Protein AF-A0A0C6FHY8-F1 (afdb_monomer_lite)

Secondary structure (DSSP, 8-state):
-PPPEEEE-TTS-EEEE-SPP---------------GGGTTTTTHHHHHHHHHHHHHHHHHHHHS----GGGS-HHHHHHHHHTHHHHHHHHHHHHHHTT-SS-TTHHHHHHHHHHHHHHHHHHHTT-HHHHHHHHHHHHHHHHHHHHHHHHHHHH--

Sequence (158 aa):
MTHPWPHHHADGSTHYTHCRPETVEALPAAEPVRPDWRRRGRGALGMLGASGLVAGAIWFAMLCDPTVSRAALPPSADVCTNAGHLARVWFDAETARRARVAEAPHQHAFNSMLLWYRSAEGQCAAGRTQEAVRSFKAIERMIAGFDANREDRDEAEE

pLDDT: mean 72.96, std 17.82, range [37.84, 95.75]

Radius of gyration: 28.76 Å; chains: 1; bounding box: 64×58×67 Å

Foldseek 3Di:
DADWDWDADPVRDIDTHRDDDDDPPPDPPDDDDDDPPVPPPPPPVPVVVVVVVVVVVVVVCCVVPPPDDPVNDDPLLVLLCVLQVVVVVVLVVVVVVVVVDPDDPPPVLNVVLVVLSVVLVVCSVVVVSVVSSVSSVVSVVSVVVVVVVVVVVVVVVD

Organism: NCBI:txid270351

Structure (mmCIF, N/CA/C/O backbone):
data_AF-A0A0C6FHY8-F1
#
_entry.id   AF-A0A0C6FHY8-F1
#
loop_
_atom_site.group_PDB
_atom_site.id
_atom_site.type_symbol
_atom_site.label_atom_id
_atom_site.label_alt_id
_atom_site.label_comp_id
_atom_site.label_asym_id
_atom_site.label_entity_id
_atom_site.label_seq_id
_atom_site.pdbx_PDB_ins_code
_atom_site.Cartn_x
_atom_site.Cartn_y
_atom_site.Cartn_z
_atom_site.occupancy
_atom_site.B_iso_or_equiv
_atom_site.auth_seq_id
_atom_site.auth_comp_id
_atom_site.auth_asym_id
_atom_site.auth_atom_id
_atom_site.pdbx_PDB_model_num
ATOM 1 N N . MET A 1 1 ? 13.342 33.873 -39.878 1.00 46.25 1 MET A N 1
ATOM 2 C CA . MET A 1 1 ? 12.737 34.544 -38.708 1.00 46.25 1 MET A CA 1
ATOM 3 C C . MET A 1 1 ? 11.276 34.796 -39.035 1.00 46.25 1 MET A C 1
ATOM 5 O O . MET A 1 1 ? 11.002 35.523 -39.978 1.00 46.25 1 MET A O 1
ATOM 9 N N . THR A 1 2 ? 10.360 34.104 -38.363 1.00 56.88 2 THR A N 1
ATOM 10 C CA . THR A 1 2 ? 8.921 34.112 -38.676 1.00 56.88 2 THR A CA 1
ATOM 11 C C . THR A 1 2 ? 8.218 35.103 -37.754 1.00 56.88 2 THR A C 1
ATOM 13 O O . THR A 1 2 ? 8.303 34.963 -36.533 1.00 56.88 2 THR A O 1
ATOM 16 N N . HIS A 1 3 ? 7.560 36.117 -38.322 1.00 61.16 3 HIS A N 1
ATOM 17 C CA . HIS A 1 3 ? 6.839 37.118 -37.535 1.00 61.16 3 HIS A CA 1
ATOM 18 C C . HIS A 1 3 ? 5.694 36.463 -36.739 1.00 61.16 3 HIS A C 1
ATOM 20 O O . HIS A 1 3 ? 4.992 35.614 -37.293 1.00 61.16 3 HIS A O 1
ATOM 26 N N . PRO A 1 4 ? 5.523 36.812 -35.452 1.00 71.31 4 PRO A N 1
ATOM 27 C CA . PRO A 1 4 ? 4.445 36.275 -34.634 1.00 71.31 4 PRO A CA 1
ATOM 28 C C . PRO A 1 4 ? 3.075 36.775 -35.103 1.00 71.31 4 PRO A C 1
ATOM 30 O O . PRO A 1 4 ? 2.939 37.913 -35.551 1.00 71.31 4 PRO A O 1
ATOM 33 N N . TRP A 1 5 ? 2.055 35.938 -34.939 1.00 70.31 5 TRP A N 1
ATOM 34 C CA . TRP A 1 5 ? 0.676 36.216 -35.325 1.00 70.31 5 TRP A CA 1
ATOM 35 C C . TRP A 1 5 ? -0.172 36.622 -34.110 1.00 70.31 5 TRP A C 1
ATOM 37 O O . TRP A 1 5 ? -0.167 35.887 -33.118 1.00 70.31 5 TRP A O 1
ATOM 47 N N . PRO A 1 6 ? -0.898 37.756 -34.147 1.00 81.25 6 PRO A N 1
ATOM 48 C CA . PRO A 1 6 ? -1.777 38.164 -33.054 1.00 81.25 6 PRO A CA 1
ATOM 49 C C . PRO A 1 6 ? -3.082 37.358 -33.026 1.00 81.25 6 PRO A C 1
ATOM 51 O O . PRO A 1 6 ? -3.728 37.157 -34.054 1.00 81.25 6 PRO A O 1
ATOM 54 N N . HIS A 1 7 ? -3.501 36.973 -31.822 1.00 72.81 7 HIS A N 1
ATOM 55 C CA . HIS A 1 7 ? -4.814 36.432 -31.495 1.00 72.81 7 HIS A CA 1
ATOM 56 C C . HIS A 1 7 ? -5.508 37.338 -30.486 1.00 72.81 7 HIS A C 1
ATOM 58 O O . HIS A 1 7 ? -5.010 37.548 -29.376 1.00 72.81 7 HIS A O 1
ATOM 64 N N . HIS A 1 8 ? -6.675 37.835 -30.880 1.00 82.44 8 HIS A N 1
ATOM 65 C CA . HIS A 1 8 ? -7.521 38.688 -30.060 1.00 82.44 8 HIS A CA 1
ATOM 66 C C . HIS A 1 8 ? -8.610 37.860 -29.382 1.00 82.44 8 HIS A C 1
ATOM 68 O O . HIS A 1 8 ? -9.263 37.035 -30.024 1.00 82.44 8 HIS A O 1
ATOM 74 N N . HIS A 1 9 ? -8.809 38.105 -28.093 1.00 73.38 9 HIS A N 1
ATOM 75 C CA . HIS A 1 9 ? -9.858 37.490 -27.290 1.00 73.38 9 HIS A CA 1
ATOM 76 C C . HIS A 1 9 ? -11.045 38.441 -27.134 1.00 73.38 9 HIS A C 1
ATOM 78 O O . HIS A 1 9 ? -10.926 39.656 -27.294 1.00 73.38 9 HIS A O 1
ATOM 84 N N . ALA A 1 10 ? -12.210 37.883 -26.810 1.00 69.75 10 ALA A N 1
ATOM 85 C CA . ALA A 1 10 ? -13.448 38.650 -26.656 1.00 69.75 10 ALA A CA 1
ATOM 86 C C . ALA A 1 10 ? -13.412 39.650 -25.481 1.00 69.75 10 ALA A C 1
ATOM 88 O O . ALA A 1 10 ? -14.193 40.596 -25.460 1.00 69.75 10 ALA A O 1
ATOM 89 N N . ASP A 1 11 ? -12.497 39.462 -24.528 1.00 79.31 11 ASP A N 1
ATOM 90 C CA . ASP A 1 11 ? -12.236 40.376 -23.410 1.00 79.31 11 ASP A CA 1
ATOM 91 C C . ASP A 1 11 ? -11.340 41.575 -23.795 1.00 79.31 11 ASP A C 1
ATOM 93 O O . ASP A 1 11 ? -11.026 42.413 -22.951 1.00 79.31 11 ASP A O 1
ATOM 97 N N . GLY A 1 12 ? -10.931 41.668 -25.066 1.00 78.00 12 GLY A N 1
ATOM 98 C CA . GLY A 1 12 ? -10.082 42.734 -25.604 1.00 78.00 12 GLY A CA 1
ATOM 99 C C . GLY A 1 12 ? -8.581 42.490 -25.438 1.00 78.00 12 GLY A C 1
ATOM 100 O O . GLY A 1 12 ? -7.773 43.281 -25.932 1.00 78.00 12 GLY A O 1
ATOM 101 N N . SER A 1 13 ? -8.178 41.398 -24.784 1.00 73.94 13 SER A N 1
ATOM 102 C CA . SER A 1 13 ? -6.768 41.036 -24.660 1.00 73.94 13 SER A CA 1
ATOM 103 C C . SER A 1 13 ? -6.221 40.446 -25.967 1.00 73.94 13 SER A C 1
ATOM 105 O O . SER A 1 13 ? -6.949 39.885 -26.789 1.00 73.94 13 SER A O 1
ATOM 107 N N . THR A 1 14 ? -4.915 40.606 -26.195 1.00 83.88 14 THR A N 1
ATOM 108 C CA . THR A 1 14 ? -4.230 40.093 -27.393 1.00 83.88 14 THR A CA 1
ATOM 109 C C . THR A 1 14 ? -2.981 39.329 -26.986 1.00 83.88 14 THR A C 1
ATOM 111 O O . THR A 1 14 ? -2.185 39.835 -26.198 1.00 83.88 14 THR A O 1
ATOM 114 N N . HIS A 1 15 ? -2.774 38.140 -27.548 1.00 79.94 15 HIS A N 1
ATOM 115 C CA . HIS A 1 15 ? -1.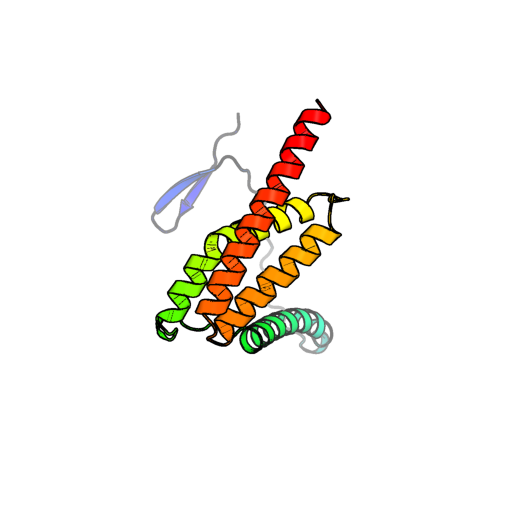524 37.392 -27.397 1.00 79.94 15 HIS A CA 1
ATOM 116 C C . HIS A 1 15 ? -0.966 36.984 -28.761 1.00 79.94 15 HIS A C 1
ATOM 118 O O . HIS A 1 15 ? -1.699 36.911 -29.740 1.00 79.94 15 HIS A O 1
ATOM 124 N N . TYR A 1 16 ? 0.340 36.743 -28.834 1.00 80.69 16 TYR A N 1
ATOM 125 C CA . TYR A 1 16 ? 1.061 36.515 -30.083 1.00 80.69 16 TYR A CA 1
ATOM 126 C C . TYR A 1 16 ? 1.613 35.089 -30.130 1.00 80.69 16 TYR A C 1
ATOM 128 O O . TYR A 1 16 ? 2.266 34.655 -29.182 1.00 80.69 16 TYR A O 1
ATOM 136 N N . THR A 1 17 ? 1.373 34.363 -31.224 1.00 74.12 17 THR A N 1
ATOM 137 C CA . THR A 1 17 ? 1.861 32.988 -31.411 1.00 74.12 17 THR A CA 1
ATOM 138 C C . THR A 1 17 ? 2.769 32.865 -32.627 1.00 74.12 17 THR A C 1
ATOM 140 O O . THR A 1 17 ? 2.582 33.536 -33.638 1.00 74.12 17 THR A O 1
ATOM 143 N N . HIS A 1 18 ? 3.757 31.977 -32.549 1.00 67.38 18 HIS A N 1
ATOM 144 C CA . HIS A 1 18 ? 4.625 31.627 -33.678 1.00 67.38 18 HIS A CA 1
ATOM 145 C C . HIS A 1 18 ? 4.190 30.334 -34.386 1.00 67.38 18 HIS A C 1
ATOM 147 O O . HIS A 1 18 ? 4.819 29.932 -35.366 1.00 67.38 18 HIS A O 1
ATOM 153 N N . CYS A 1 19 ? 3.118 29.689 -33.914 1.00 61.84 19 CYS A N 1
ATOM 154 C CA . CYS A 1 19 ? 2.546 28.516 -34.566 1.00 61.84 19 CYS A CA 1
ATOM 155 C C . CYS A 1 19 ? 1.616 28.968 -35.698 1.00 61.84 19 CYS A C 1
ATOM 157 O O . CYS A 1 19 ? 0.621 29.649 -35.461 1.00 61.84 19 CYS A O 1
ATOM 159 N N . ARG A 1 20 ? 1.956 28.610 -36.938 1.00 53.62 20 ARG A N 1
ATOM 160 C CA . ARG A 1 20 ? 1.156 28.919 -38.129 1.00 53.62 20 ARG A CA 1
ATOM 161 C C . ARG A 1 20 ? -0.106 28.039 -38.116 1.00 53.62 20 ARG A C 1
ATOM 163 O O . ARG A 1 20 ? 0.055 26.824 -38.037 1.00 53.62 20 ARG A O 1
ATOM 170 N N . PRO A 1 21 ? -1.332 28.584 -38.197 1.00 51.91 21 PRO A N 1
ATOM 171 C CA . PRO A 1 21 ? -2.508 27.741 -38.363 1.00 51.91 21 PRO A CA 1
ATOM 172 C C . PRO A 1 21 ? -2.496 27.156 -39.779 1.00 51.91 21 PRO A C 1
ATOM 174 O O . PRO A 1 21 ? -2.387 27.896 -40.760 1.00 51.91 21 PRO A O 1
ATOM 177 N N . GLU A 1 22 ? -2.574 25.831 -39.890 1.00 49.69 22 GLU A N 1
ATOM 178 C CA . GLU A 1 22 ? -2.823 25.175 -41.170 1.00 49.69 22 GLU A CA 1
ATOM 179 C C . GLU A 1 22 ? -4.226 25.584 -41.643 1.00 49.69 22 GLU A C 1
ATOM 181 O O . GLU A 1 22 ? -5.230 25.363 -40.971 1.00 49.69 22 GLU A O 1
ATOM 186 N N . THR A 1 23 ? -4.222 26.320 -42.752 1.00 44.06 23 THR A N 1
ATOM 187 C CA . THR A 1 23 ? -5.328 26.815 -43.581 1.00 44.06 23 THR A CA 1
ATOM 188 C C . THR A 1 23 ? -6.716 26.244 -43.274 1.00 44.06 23 THR A C 1
ATOM 190 O O . THR A 1 23 ? -7.053 25.137 -43.684 1.00 44.06 23 THR A O 1
ATOM 193 N N . VAL A 1 24 ? -7.577 27.073 -42.674 1.00 40.69 24 VAL A N 1
ATOM 194 C CA . VAL A 1 24 ? -9.030 26.962 -42.849 1.00 40.69 24 VAL A CA 1
ATOM 195 C C . VAL A 1 24 ? -9.348 27.554 -44.222 1.00 40.69 24 VAL A C 1
ATOM 197 O O . VAL A 1 24 ? -9.640 28.742 -44.350 1.00 40.69 24 VAL A O 1
ATOM 200 N N . GLU A 1 25 ? -9.218 26.746 -45.275 1.00 41.19 25 GLU A N 1
ATOM 201 C CA . GLU A 1 25 ? -9.907 27.044 -46.529 1.00 41.19 25 GLU A CA 1
ATOM 202 C C . GLU A 1 25 ? -11.407 27.105 -46.231 1.00 41.19 25 GLU A C 1
ATOM 204 O O . GLU A 1 25 ? -11.972 26.225 -45.578 1.00 41.19 25 GLU A O 1
ATOM 209 N N . ALA A 1 26 ? -12.027 28.208 -46.642 1.00 47.56 26 ALA A N 1
ATOM 210 C CA . ALA A 1 26 ? -13.430 28.496 -46.424 1.00 47.56 26 ALA A CA 1
ATOM 211 C C . ALA A 1 26 ? -14.300 27.331 -46.920 1.00 47.56 26 ALA A C 1
ATOM 213 O O . ALA A 1 26 ? -14.445 27.112 -48.122 1.00 47.56 26 ALA A O 1
ATOM 214 N N . LEU A 1 27 ? -14.894 26.588 -45.985 1.00 37.84 27 LEU A N 1
ATOM 215 C CA . LEU A 1 27 ? -15.949 25.634 -46.301 1.00 37.84 27 LEU A CA 1
ATOM 216 C C . LEU A 1 27 ? -17.121 26.415 -46.924 1.00 37.84 27 LEU A C 1
ATOM 218 O O . LEU A 1 27 ? -17.579 27.390 -46.318 1.00 37.84 27 LEU A O 1
ATOM 222 N N . PRO A 1 28 ? -17.612 26.034 -48.119 1.00 41.09 28 PRO A N 1
ATOM 223 C CA . PRO A 1 28 ? -18.766 26.689 -48.717 1.00 41.09 28 PRO A CA 1
ATOM 224 C C . PRO A 1 28 ? -19.983 26.510 -47.806 1.00 41.09 28 PRO A C 1
ATOM 226 O O . PRO A 1 28 ? -20.141 25.470 -47.162 1.00 41.09 28 PRO A O 1
ATOM 229 N N . ALA A 1 29 ? -20.835 27.536 -47.741 1.00 43.00 29 ALA A N 1
ATOM 230 C CA . ALA A 1 29 ? -22.060 27.522 -46.952 1.00 43.00 29 ALA A CA 1
ATOM 231 C C . ALA A 1 29 ? -22.893 26.275 -47.296 1.00 43.00 29 ALA A C 1
ATOM 233 O O . ALA A 1 29 ? -23.405 26.143 -48.407 1.00 43.00 29 ALA A O 1
ATOM 234 N N . ALA A 1 30 ? -22.987 25.344 -46.347 1.00 44.69 30 ALA A N 1
ATOM 235 C CA . ALA A 1 30 ? -23.759 24.126 -46.510 1.00 44.69 30 ALA A CA 1
ATOM 236 C C . ALA A 1 30 ? -25.253 24.473 -46.532 1.00 44.69 30 ALA A C 1
ATOM 238 O O . ALA A 1 30 ? -25.812 24.944 -45.540 1.00 44.69 30 ALA A O 1
ATOM 239 N N . GLU A 1 31 ? -25.899 24.229 -47.669 1.00 47.34 31 GLU A N 1
ATOM 240 C CA . GLU A 1 31 ? -27.355 24.199 -47.771 1.00 47.34 31 GLU A CA 1
ATOM 241 C C . GLU A 1 31 ? -27.938 23.175 -46.775 1.00 47.34 31 GLU A C 1
ATOM 243 O O . GLU A 1 31 ? -27.325 22.129 -46.524 1.00 47.34 31 GLU A O 1
ATOM 248 N N . PRO A 1 32 ? -29.124 23.430 -46.191 1.00 40.25 32 PRO A N 1
ATOM 249 C CA . PRO A 1 32 ? -29.716 22.531 -45.212 1.00 40.25 32 PRO A CA 1
ATOM 250 C C . PRO A 1 32 ? -30.200 21.237 -45.883 1.00 40.25 32 PRO A C 1
ATOM 252 O O . PRO A 1 32 ? -31.337 21.126 -46.345 1.00 40.25 32 PRO A O 1
ATOM 255 N N . VAL A 1 33 ? -29.340 20.217 -45.888 1.00 50.03 33 VAL A N 1
ATOM 256 C CA . VAL A 1 33 ? -29.722 18.839 -46.202 1.00 50.03 33 VAL A CA 1
ATOM 257 C C . VAL A 1 33 ? -30.663 18.349 -45.104 1.00 50.03 33 VAL A C 1
ATOM 259 O O . VAL A 1 33 ? -30.276 18.182 -43.946 1.00 50.03 33 VAL A O 1
ATOM 262 N N . ARG A 1 34 ? -31.928 18.119 -45.467 1.00 51.06 34 ARG A N 1
ATOM 263 C CA . ARG A 1 34 ? -32.90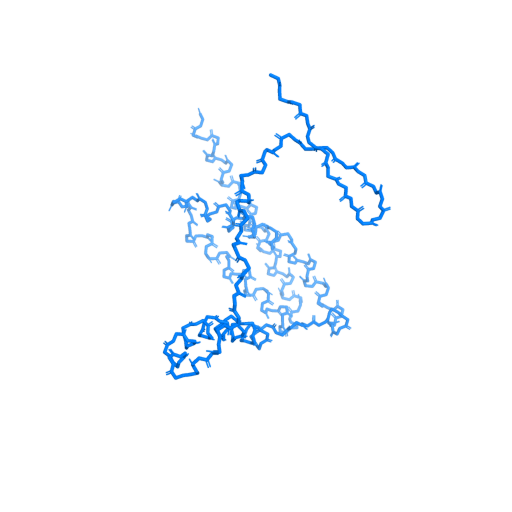4 17.468 -44.590 1.00 51.06 34 ARG A CA 1
ATOM 264 C C . ARG A 1 34 ? -32.374 16.082 -44.188 1.00 51.06 34 ARG A C 1
ATOM 266 O O . ARG A 1 34 ? -32.071 15.284 -45.075 1.00 51.06 34 ARG A O 1
ATOM 273 N N . PRO A 1 35 ? -32.262 15.770 -42.887 1.00 45.62 35 PRO A N 1
ATOM 274 C CA . PRO A 1 35 ? -31.731 14.488 -42.442 1.00 45.62 35 PRO A CA 1
ATOM 275 C C . PRO A 1 35 ? -32.683 13.345 -42.813 1.00 45.62 35 PRO A C 1
ATOM 277 O O . PRO A 1 35 ? -33.813 13.273 -42.331 1.00 45.62 35 PRO A O 1
ATOM 280 N N . ASP A 1 36 ? -32.212 12.431 -43.662 1.00 52.88 36 ASP A N 1
ATOM 281 C CA . ASP A 1 36 ? -32.853 11.136 -43.878 1.00 52.88 36 ASP A CA 1
ATOM 282 C C . ASP A 1 36 ? -32.532 10.216 -42.690 1.00 52.88 36 ASP A C 1
ATOM 284 O O . ASP A 1 36 ? -31.441 9.653 -42.550 1.00 52.88 36 ASP A O 1
ATOM 288 N N . TRP A 1 37 ? -33.501 10.093 -41.786 1.00 51.12 37 TRP A N 1
ATOM 289 C CA . TRP A 1 37 ? -33.390 9.354 -40.528 1.00 51.12 37 TRP A CA 1
ATOM 290 C C . TRP A 1 37 ? -33.230 7.835 -40.707 1.00 51.12 37 TRP A C 1
ATOM 292 O O . TRP A 1 37 ? -32.935 7.131 -39.741 1.00 51.12 37 TRP A O 1
ATOM 302 N N . ARG A 1 38 ? -33.392 7.294 -41.923 1.00 53.16 38 ARG A N 1
ATOM 303 C CA . ARG A 1 38 ? -33.431 5.838 -42.145 1.00 53.16 38 ARG A CA 1
ATOM 304 C C . ARG A 1 38 ? -32.071 5.135 -42.152 1.00 53.16 38 ARG A C 1
ATOM 306 O O . ARG A 1 38 ? -32.041 3.913 -42.024 1.00 53.16 38 ARG A O 1
ATOM 313 N N . ARG A 1 39 ? -30.940 5.848 -42.245 1.00 51.16 39 ARG A N 1
ATOM 314 C CA . ARG A 1 39 ? -29.594 5.225 -42.320 1.00 51.16 39 ARG A CA 1
ATOM 315 C C . ARG A 1 39 ? -28.777 5.215 -41.024 1.00 51.16 39 ARG A C 1
ATOM 317 O O . ARG A 1 39 ? -27.716 4.595 -40.997 1.00 51.16 39 ARG A O 1
ATOM 324 N N . ARG A 1 40 ? -29.249 5.832 -39.933 1.00 48.56 40 ARG A N 1
ATOM 325 C CA . ARG A 1 40 ? -28.456 5.991 -38.691 1.00 48.56 40 ARG A CA 1
ATOM 326 C C . ARG A 1 40 ? -28.623 4.867 -37.655 1.00 48.56 40 ARG A C 1
ATOM 328 O O . ARG A 1 40 ? -28.040 4.936 -36.581 1.00 48.56 40 ARG A O 1
ATOM 335 N N . GLY A 1 41 ? -29.361 3.805 -37.983 1.00 50.66 41 GLY A N 1
ATOM 336 C CA . GLY A 1 41 ? -29.654 2.702 -37.056 1.00 50.66 41 GLY A CA 1
ATOM 337 C C . GLY A 1 41 ? -28.531 1.682 -36.823 1.00 50.66 41 GLY A C 1
ATOM 338 O O . GLY A 1 41 ? -28.669 0.848 -35.938 1.00 50.66 41 GLY A O 1
ATOM 339 N N . ARG A 1 42 ? -27.426 1.704 -37.585 1.00 53.44 42 ARG A N 1
ATOM 340 C CA . ARG A 1 42 ? -26.384 0.652 -37.493 1.00 53.44 42 ARG A CA 1
ATOM 341 C C . ARG A 1 42 ? -25.027 1.092 -36.939 1.00 53.44 42 ARG A C 1
ATOM 343 O O . ARG A 1 42 ? -24.239 0.231 -36.578 1.00 53.44 42 ARG A O 1
ATOM 350 N N . GLY A 1 43 ? -24.760 2.395 -36.818 1.00 46.41 43 GLY A N 1
ATOM 351 C CA . GLY A 1 43 ? -23.471 2.906 -36.319 1.00 46.41 43 GLY A CA 1
ATOM 352 C C . GLY A 1 43 ? -23.453 3.322 -34.842 1.00 46.41 43 GLY A C 1
ATOM 353 O O . GLY A 1 43 ? -22.387 3.402 -34.246 1.00 46.41 43 GLY A O 1
ATOM 354 N N . ALA A 1 44 ? -24.613 3.576 -34.229 1.00 45.62 44 ALA A N 1
ATOM 355 C CA . ALA A 1 44 ? -24.689 4.127 -32.870 1.00 45.62 44 ALA A CA 1
ATOM 356 C C . ALA A 1 44 ? -24.547 3.079 -31.747 1.00 45.62 44 ALA A C 1
ATOM 358 O O . ALA A 1 44 ? -24.285 3.439 -30.603 1.00 45.62 44 ALA A O 1
ATOM 359 N N . LEU A 1 45 ? -24.670 1.784 -32.060 1.00 50.03 45 LEU A N 1
ATOM 360 C CA . LEU A 1 45 ? -24.541 0.714 -31.064 1.00 50.03 45 LEU A CA 1
ATOM 361 C C . LEU A 1 45 ? -23.091 0.458 -30.614 1.00 50.03 45 LEU A C 1
ATOM 363 O O . LEU A 1 45 ? -22.888 -0.069 -29.526 1.00 50.03 45 LEU A O 1
ATOM 367 N N . GLY A 1 46 ? -22.084 0.849 -31.405 1.00 47.81 46 GLY A N 1
ATOM 368 C CA . GLY A 1 46 ? -20.674 0.600 -31.072 1.00 47.81 46 GLY A CA 1
ATOM 369 C C . GLY A 1 46 ? -20.102 1.543 -30.007 1.00 47.81 46 GLY A C 1
ATOM 370 O O . GLY A 1 46 ? -19.342 1.110 -29.147 1.00 47.81 46 GLY A O 1
ATOM 371 N N . MET A 1 47 ? -20.491 2.824 -30.014 1.00 44.12 47 MET A N 1
ATOM 372 C CA . MET A 1 47 ? -19.959 3.818 -29.065 1.00 44.12 47 MET A CA 1
ATOM 373 C C . MET A 1 47 ? -20.672 3.821 -27.706 1.00 44.12 47 MET A C 1
ATOM 375 O O . MET A 1 47 ? -20.041 4.134 -26.702 1.00 44.12 47 MET A O 1
ATOM 379 N N . LEU A 1 48 ? -21.940 3.401 -27.637 1.00 48.06 48 LEU A N 1
ATOM 380 C CA . LEU A 1 48 ? -22.651 3.227 -26.359 1.00 48.06 48 LEU A CA 1
ATOM 381 C C . LEU A 1 48 ? -22.114 2.044 -25.533 1.00 48.06 48 LEU A C 1
ATOM 383 O O . LEU A 1 48 ? -22.226 2.051 -24.308 1.00 48.06 48 LEU A O 1
ATOM 387 N N . GLY A 1 49 ? -21.497 1.049 -26.182 1.00 43.91 49 GLY A N 1
ATOM 388 C CA . GLY A 1 49 ? -20.903 -0.104 -25.499 1.00 43.91 49 GLY A CA 1
ATOM 389 C C . GLY A 1 49 ? -19.677 0.258 -24.655 1.00 43.91 49 GLY A C 1
ATOM 390 O O . GLY A 1 49 ? -19.536 -0.230 -23.537 1.00 43.91 49 GLY A O 1
ATOM 391 N N . ALA A 1 50 ? -18.818 1.160 -25.142 1.00 48.41 50 ALA A N 1
ATOM 392 C CA . ALA A 1 50 ? -17.597 1.548 -24.433 1.00 48.41 50 ALA A CA 1
ATOM 393 C C . ALA A 1 50 ? -17.880 2.422 -23.195 1.00 48.41 50 ALA A C 1
ATOM 395 O O . ALA A 1 50 ? -17.256 2.236 -22.151 1.00 48.41 50 ALA A O 1
ATOM 396 N N . SER A 1 51 ? -18.859 3.333 -23.271 1.00 51.19 51 SER A N 1
ATOM 397 C CA . SER A 1 51 ? -19.250 4.192 -22.140 1.00 51.19 51 SER A CA 1
ATOM 398 C C . SER A 1 51 ? -19.920 3.403 -21.009 1.00 51.19 51 SER A C 1
ATOM 400 O O . SER A 1 51 ? -19.698 3.692 -19.834 1.00 51.19 51 SER A O 1
ATOM 402 N N . GLY A 1 52 ? -20.717 2.386 -21.358 1.00 54.22 52 GLY A N 1
ATOM 403 C CA . GLY A 1 52 ? -21.398 1.526 -20.389 1.00 54.22 52 GLY A CA 1
ATOM 404 C C . GLY A 1 52 ? -20.441 0.656 -19.572 1.00 54.22 52 GLY A C 1
ATOM 405 O O . GLY A 1 52 ? -20.659 0.474 -18.377 1.00 54.22 52 GLY A O 1
ATOM 406 N N . LEU A 1 53 ? -19.351 0.171 -20.179 1.00 58.44 53 LEU A N 1
ATOM 407 C CA . LEU A 1 53 ? -18.351 -0.643 -19.478 1.00 58.44 53 LEU A CA 1
ATOM 408 C C . LEU A 1 53 ? -17.567 0.163 -18.438 1.00 58.44 53 LEU A C 1
ATOM 410 O O . LEU A 1 53 ? -17.345 -0.326 -17.334 1.00 58.44 53 LEU A O 1
ATOM 414 N N . VAL A 1 54 ? -17.196 1.408 -18.752 1.00 59.84 54 VAL A N 1
ATOM 415 C CA . VAL A 1 54 ? -16.494 2.285 -17.799 1.00 59.84 54 VAL A CA 1
ATOM 416 C C . VAL A 1 54 ? -17.413 2.671 -16.642 1.00 59.84 54 VAL A C 1
ATOM 418 O O . VAL A 1 54 ? -17.012 2.572 -15.486 1.00 59.84 54 VAL A O 1
ATOM 421 N N . ALA A 1 55 ? -18.666 3.037 -16.929 1.00 62.75 55 ALA A N 1
ATOM 422 C CA . ALA A 1 55 ? -19.650 3.303 -15.882 1.00 62.75 55 ALA A CA 1
ATOM 423 C C . ALA A 1 55 ? -19.882 2.059 -15.005 1.00 62.75 55 ALA A C 1
ATOM 425 O O . ALA A 1 55 ? -19.885 2.164 -13.781 1.00 62.75 55 ALA A O 1
ATOM 426 N N . GLY A 1 56 ? -20.001 0.877 -15.616 1.00 66.19 56 GLY A N 1
ATOM 427 C CA . GLY A 1 56 ? -20.120 -0.395 -14.904 1.00 66.19 56 GLY A CA 1
ATOM 428 C C . GLY A 1 56 ? -18.917 -0.691 -14.008 1.00 66.19 56 GLY A C 1
ATOM 429 O O . GLY A 1 56 ? -19.106 -1.078 -12.859 1.00 66.19 56 GLY A O 1
ATOM 430 N N . ALA A 1 57 ? -17.694 -0.445 -14.483 1.00 68.00 57 ALA A N 1
ATOM 431 C CA . ALA A 1 57 ? -16.477 -0.617 -13.694 1.00 68.00 57 ALA A CA 1
ATOM 432 C C . ALA A 1 57 ? -16.408 0.357 -12.508 1.00 68.00 57 ALA A C 1
ATOM 434 O O . ALA A 1 57 ? -15.999 -0.046 -11.425 1.00 68.00 57 ALA A O 1
ATOM 435 N N . ILE A 1 58 ? -16.851 1.607 -12.680 1.00 70.19 58 ILE A N 1
ATOM 436 C CA . ILE A 1 58 ? -16.902 2.601 -11.596 1.00 70.19 58 ILE A CA 1
ATOM 437 C C . ILE A 1 58 ? -17.914 2.183 -10.524 1.00 70.19 58 ILE A C 1
ATOM 439 O O . ILE A 1 58 ? -17.598 2.218 -9.338 1.00 70.19 58 ILE A O 1
ATOM 443 N N . TRP A 1 59 ? -19.111 1.746 -10.924 1.00 76.75 59 TRP A N 1
ATOM 444 C CA . TRP A 1 59 ? -20.122 1.262 -9.979 1.00 76.75 59 TRP A CA 1
ATOM 445 C C . TRP A 1 59 ? -19.690 -0.023 -9.277 1.00 76.75 59 TRP A C 1
ATOM 447 O O . TRP A 1 59 ? -19.881 -0.156 -8.071 1.00 76.75 59 TRP A O 1
ATOM 457 N N . PHE A 1 60 ? -19.067 -0.948 -10.006 1.00 73.25 60 PHE A N 1
ATOM 458 C CA . PHE A 1 60 ? -18.508 -2.164 -9.427 1.00 73.25 60 PHE A CA 1
ATOM 459 C C . PHE A 1 60 ? -17.375 -1.842 -8.445 1.00 73.25 60 PHE A C 1
ATOM 461 O O . PHE A 1 60 ? -17.348 -2.389 -7.349 1.00 73.25 60 PHE A O 1
ATOM 468 N N . ALA A 1 61 ? -16.498 -0.894 -8.782 1.00 67.12 61 ALA A N 1
ATOM 469 C CA . ALA A 1 61 ? -15.454 -0.419 -7.883 1.00 67.12 61 ALA A CA 1
ATOM 470 C C . ALA A 1 61 ? -16.038 0.239 -6.625 1.00 67.12 61 ALA A C 1
ATOM 472 O O . ALA A 1 61 ? -15.594 -0.086 -5.535 1.00 67.12 61 ALA A O 1
ATOM 473 N N . MET A 1 62 ? -17.074 1.079 -6.742 1.00 69.88 62 MET A N 1
ATOM 474 C CA . MET A 1 62 ? -17.761 1.666 -5.579 1.00 69.88 62 MET A CA 1
ATOM 475 C C . MET A 1 62 ? -18.475 0.627 -4.702 1.00 69.88 62 MET A C 1
ATOM 477 O O . MET A 1 62 ? -18.602 0.833 -3.498 1.00 69.88 62 MET A O 1
ATOM 481 N N . LEU A 1 63 ? -18.962 -0.474 -5.284 1.00 70.56 63 LEU A N 1
ATOM 482 C CA . LEU A 1 63 ? -19.583 -1.575 -4.539 1.00 70.56 63 LEU A CA 1
ATOM 483 C C . LEU A 1 63 ? -18.545 -2.455 -3.833 1.00 70.56 63 LEU A C 1
ATOM 485 O O . LEU A 1 63 ? -18.797 -2.929 -2.728 1.00 70.56 63 LEU A O 1
ATOM 489 N N . CYS A 1 64 ? -17.397 -2.687 -4.470 1.00 64.50 64 CYS A N 1
ATOM 490 C CA . CYS A 1 64 ? -16.311 -3.480 -3.902 1.00 64.50 64 CYS A CA 1
ATOM 491 C C . CYS A 1 64 ? -15.461 -2.695 -2.896 1.00 64.50 64 CYS A C 1
ATOM 493 O O . CYS A 1 64 ? -14.955 -3.290 -1.949 1.00 64.50 64 CYS A O 1
ATOM 495 N N . ASP A 1 65 ? -15.319 -1.387 -3.093 1.00 54.22 65 ASP A N 1
ATOM 496 C CA . ASP A 1 65 ? -14.529 -0.490 -2.258 1.00 54.22 65 ASP A CA 1
ATOM 497 C C . ASP A 1 65 ? -15.371 0.756 -1.933 1.00 54.22 65 ASP A C 1
ATOM 499 O O . ASP A 1 65 ? -15.250 1.803 -2.584 1.00 54.22 65 ASP A O 1
ATOM 503 N N . PRO A 1 66 ? -16.325 0.639 -0.986 1.00 57.72 66 PRO A N 1
ATOM 504 C CA . PRO A 1 66 ? -17.141 1.773 -0.598 1.00 57.72 66 PRO A CA 1
ATOM 505 C C . PRO A 1 66 ? -16.218 2.873 -0.085 1.00 57.72 66 PRO A C 1
ATOM 507 O O . PRO A 1 66 ? -15.427 2.654 0.830 1.00 57.72 66 PRO A O 1
ATOM 510 N N . THR A 1 67 ? -16.332 4.075 -0.652 1.00 56.16 67 THR A N 1
ATOM 511 C CA . THR A 1 67 ? -15.584 5.242 -0.179 1.00 56.16 67 THR A CA 1
ATOM 512 C C . THR A 1 67 ? -16.018 5.556 1.252 1.00 56.16 67 THR A C 1
ATOM 514 O O . THR A 1 67 ? -17.000 6.271 1.474 1.00 56.16 67 THR A O 1
ATOM 517 N N . VAL A 1 68 ? -15.326 4.986 2.239 1.00 58.53 68 VAL A N 1
ATOM 518 C CA . VAL A 1 68 ? -15.611 5.240 3.648 1.00 58.53 68 VAL A CA 1
ATOM 519 C C . VAL A 1 68 ? -15.162 6.662 3.933 1.00 58.53 68 VAL A C 1
ATOM 521 O O . VAL A 1 68 ? -13.977 6.994 3.875 1.00 58.53 68 VAL A O 1
ATOM 524 N N . SER A 1 69 ? -16.132 7.533 4.195 1.00 55.38 69 SER A N 1
ATOM 525 C CA . SER A 1 69 ? -15.849 8.910 4.575 1.00 55.38 69 SER A CA 1
ATOM 526 C C . SER A 1 69 ? -14.956 8.896 5.817 1.00 55.38 69 SER A C 1
ATOM 528 O O . SER A 1 69 ? -15.319 8.274 6.815 1.00 55.38 69 SER A O 1
ATOM 530 N N . ARG A 1 70 ? -13.792 9.567 5.784 1.00 53.66 70 ARG A N 1
ATOM 531 C CA . ARG A 1 70 ? -12.843 9.555 6.919 1.00 53.66 70 ARG A CA 1
ATOM 532 C C . ARG A 1 70 ? -13.465 10.039 8.232 1.00 53.66 70 ARG A C 1
ATOM 534 O O . ARG A 1 70 ? -13.024 9.628 9.293 1.00 53.66 70 ARG A O 1
ATOM 541 N N . ALA A 1 71 ? -14.520 10.850 8.160 1.00 54.78 71 ALA A N 1
ATOM 542 C CA . ALA A 1 71 ? -15.280 11.309 9.322 1.00 54.78 71 ALA A CA 1
ATOM 543 C C . ALA A 1 71 ? -16.134 10.214 9.997 1.00 54.78 71 ALA A C 1
ATOM 545 O O . ALA A 1 71 ? -16.560 10.393 11.133 1.00 54.78 71 ALA A O 1
ATOM 546 N N . ALA A 1 72 ? -16.404 9.102 9.308 1.00 57.41 72 ALA A N 1
ATOM 547 C CA . ALA A 1 72 ? -17.146 7.955 9.834 1.00 57.41 72 ALA A CA 1
ATOM 548 C C . ALA A 1 72 ? -16.222 6.833 10.329 1.00 57.41 72 ALA A C 1
ATOM 550 O O . ALA A 1 72 ? -16.698 5.818 10.842 1.00 57.41 72 ALA A O 1
ATOM 551 N N . LEU A 1 73 ? -14.908 6.989 10.157 1.00 57.47 73 LEU A N 1
ATOM 552 C CA . LEU A 1 73 ? -13.955 6.010 10.636 1.00 57.47 73 LEU A CA 1
ATOM 553 C C . LEU A 1 73 ? -13.807 6.141 12.158 1.00 57.47 7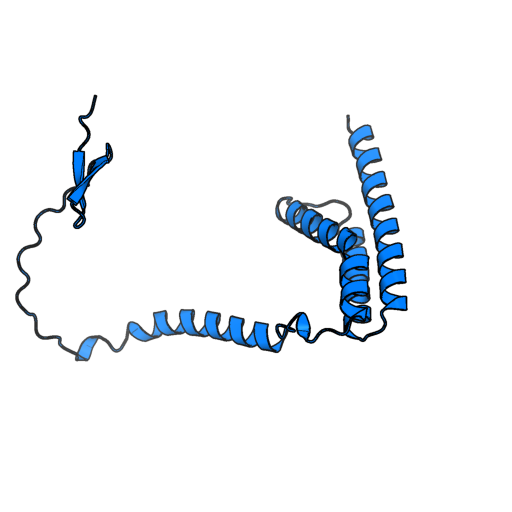3 LEU A C 1
ATOM 555 O O . LEU A 1 73 ? -13.697 7.255 12.676 1.00 57.47 73 LEU A O 1
ATOM 559 N N . PRO A 1 74 ? -13.791 5.022 12.901 1.00 62.00 74 PRO A N 1
ATOM 560 C CA . PRO A 1 74 ? -13.465 5.070 14.316 1.00 62.00 74 PRO A CA 1
ATOM 561 C C . PRO A 1 74 ? -12.042 5.632 14.489 1.00 62.00 74 PRO A C 1
ATOM 563 O O . PRO A 1 74 ? -11.194 5.391 13.632 1.00 62.00 74 PRO A O 1
ATOM 566 N N . PRO A 1 75 ? -11.718 6.305 15.608 1.00 61.41 75 PRO A N 1
ATOM 567 C CA . PRO A 1 75 ? -10.370 6.837 15.864 1.00 61.41 75 PRO A CA 1
ATOM 568 C C . PRO A 1 75 ? -9.266 5.762 15.819 1.00 61.41 75 PRO A C 1
ATOM 570 O O . PRO A 1 75 ? -8.089 6.056 15.638 1.00 61.41 75 PRO A O 1
ATOM 573 N N . SER A 1 76 ? -9.636 4.485 15.936 1.00 61.78 76 SER A N 1
ATOM 574 C CA . SER A 1 76 ? -8.742 3.343 15.743 1.00 61.78 76 SER A CA 1
ATOM 575 C C . SER A 1 76 ? -8.291 3.143 14.283 1.00 61.78 76 SER A C 1
ATOM 577 O O . SER A 1 76 ? -7.240 2.546 14.046 1.00 61.78 76 SER A O 1
ATOM 579 N N . ALA A 1 77 ? -9.027 3.667 13.302 1.00 62.09 77 ALA A N 1
ATOM 580 C CA . ALA A 1 77 ? -8.651 3.642 11.891 1.00 62.09 77 ALA A CA 1
ATOM 581 C C . ALA A 1 77 ? -7.458 4.561 11.590 1.00 62.09 77 ALA A C 1
ATOM 583 O O . ALA A 1 77 ? -6.614 4.207 10.765 1.00 62.09 77 ALA A O 1
ATOM 584 N N . ASP A 1 78 ? -7.333 5.688 12.297 1.00 73.06 78 ASP A N 1
ATOM 585 C CA . ASP A 1 78 ? -6.166 6.571 12.181 1.00 73.06 78 ASP A CA 1
ATOM 586 C C . ASP A 1 78 ? -4.900 5.875 12.697 1.00 73.06 78 ASP A C 1
ATOM 588 O O . ASP A 1 78 ? -3.839 5.975 12.082 1.00 73.06 78 ASP A O 1
ATOM 592 N N . VAL A 1 79 ? -5.019 5.078 13.768 1.00 79.50 79 VAL A N 1
ATOM 593 C CA . VAL A 1 79 ? -3.909 4.265 14.302 1.00 79.50 79 VAL A CA 1
ATOM 594 C C . VAL A 1 79 ? -3.422 3.261 13.260 1.00 79.50 79 VAL A C 1
ATOM 596 O O . VAL A 1 79 ? -2.223 3.124 13.032 1.00 79.50 79 VAL A O 1
ATOM 599 N N . CYS A 1 80 ? -4.360 2.579 12.611 1.00 82.88 80 CYS A N 1
ATOM 600 C CA . CYS A 1 80 ? -4.080 1.608 11.562 1.00 82.88 80 CYS A CA 1
ATOM 601 C C . CYS A 1 80 ? -3.442 2.243 10.322 1.00 82.88 80 CYS A C 1
ATOM 603 O O . CYS A 1 80 ? -2.444 1.739 9.810 1.00 82.88 80 CYS A O 1
ATOM 605 N N . THR A 1 81 ? -3.986 3.376 9.877 1.00 80.81 81 THR A N 1
ATOM 606 C CA . THR A 1 81 ? -3.481 4.107 8.708 1.00 80.81 81 THR A CA 1
ATOM 607 C C . THR A 1 81 ? -2.063 4.616 8.950 1.00 80.81 81 THR A C 1
ATOM 609 O O . THR A 1 81 ? -1.211 4.503 8.073 1.00 80.81 81 THR A O 1
ATOM 612 N N . ASN A 1 82 ? -1.788 5.135 10.150 1.00 87.62 82 ASN A N 1
ATOM 613 C CA . ASN A 1 82 ? -0.464 5.635 10.504 1.00 87.62 82 ASN A CA 1
ATOM 614 C C . ASN A 1 82 ? 0.549 4.490 10.675 1.00 87.62 82 ASN A C 1
ATOM 616 O O . ASN A 1 82 ? 1.653 4.553 10.144 1.00 87.62 82 ASN A O 1
ATOM 620 N N . ALA A 1 83 ? 0.158 3.400 11.344 1.00 86.56 83 ALA A N 1
ATOM 621 C CA . ALA A 1 83 ? 1.032 2.244 11.547 1.00 86.56 83 ALA A CA 1
ATOM 622 C C . ALA A 1 83 ? 1.398 1.516 10.244 1.00 86.56 83 ALA A C 1
ATOM 624 O O . ALA A 1 83 ? 2.475 0.941 10.158 1.00 86.56 83 ALA A O 1
ATOM 625 N N . GLY A 1 84 ? 0.517 1.526 9.241 1.00 88.94 84 GLY A N 1
ATOM 626 C CA . GLY A 1 84 ? 0.781 0.929 7.931 1.00 88.94 84 GLY A CA 1
ATOM 627 C C . GLY A 1 84 ? 1.439 1.872 6.921 1.00 88.94 84 GLY A C 1
ATOM 628 O O . GLY A 1 84 ? 1.723 1.442 5.805 1.00 88.94 84 GLY A O 1
ATOM 629 N N . HIS A 1 85 ? 1.669 3.147 7.263 1.00 91.88 85 HIS A N 1
ATOM 630 C CA . HIS A 1 85 ? 2.044 4.167 6.281 1.00 91.88 85 HIS A CA 1
ATOM 631 C C . HIS A 1 85 ? 3.377 3.867 5.584 1.00 91.88 85 HIS A C 1
ATOM 633 O O . HIS A 1 85 ? 3.442 3.907 4.356 1.00 91.88 85 HIS A O 1
ATOM 639 N N . LEU A 1 86 ? 4.416 3.522 6.350 1.00 91.50 86 LEU A N 1
ATOM 640 C CA . LEU A 1 86 ? 5.739 3.217 5.799 1.00 91.50 86 LEU A CA 1
ATOM 641 C C . LEU A 1 86 ? 5.697 1.990 4.886 1.00 91.50 86 LEU A C 1
ATOM 643 O O . LEU A 1 86 ? 6.206 2.036 3.767 1.00 91.50 86 LEU A O 1
ATOM 647 N N . ALA A 1 87 ? 5.027 0.924 5.333 1.00 91.88 87 ALA A N 1
ATOM 648 C CA . ALA A 1 87 ? 4.850 -0.283 4.534 1.00 91.88 87 ALA A CA 1
ATOM 649 C C . ALA A 1 87 ? 4.123 0.025 3.217 1.00 91.88 87 ALA A C 1
ATOM 651 O O . ALA A 1 87 ? 4.588 -0.377 2.153 1.00 91.88 87 ALA A O 1
ATOM 652 N N . ARG A 1 88 ? 3.029 0.794 3.269 1.00 93.12 88 ARG A N 1
ATOM 653 C CA . ARG A 1 88 ? 2.269 1.196 2.081 1.00 93.12 88 ARG A CA 1
ATOM 654 C C . ARG A 1 88 ? 3.131 1.946 1.069 1.00 93.12 88 ARG A C 1
ATOM 656 O O . ARG A 1 88 ? 3.166 1.568 -0.097 1.00 93.12 88 ARG A O 1
ATOM 663 N N . VAL A 1 89 ? 3.840 2.983 1.519 1.00 94.56 89 VAL A N 1
ATOM 664 C CA . VAL A 1 89 ? 4.710 3.794 0.651 1.00 94.56 89 VAL A CA 1
ATOM 665 C C . VAL A 1 89 ? 5.774 2.922 -0.015 1.00 94.56 89 VAL A C 1
ATOM 667 O O . VAL A 1 89 ? 6.025 3.066 -1.212 1.00 94.56 89 VAL A O 1
ATOM 670 N N . TRP A 1 90 ? 6.360 1.987 0.733 1.00 94.75 90 TRP A N 1
ATOM 671 C CA . TRP A 1 90 ? 7.353 1.062 0.199 1.00 94.75 90 TRP A CA 1
ATOM 672 C C . TRP A 1 90 ? 6.762 0.109 -0.852 1.00 94.75 90 TRP A C 1
ATOM 674 O O . TRP A 1 90 ? 7.317 -0.005 -1.945 1.00 94.75 90 TRP A O 1
ATOM 684 N N . PHE A 1 91 ? 5.619 -0.533 -0.574 1.00 94.94 91 PHE A N 1
ATOM 685 C CA . PHE A 1 91 ? 4.976 -1.444 -1.532 1.00 94.94 91 PHE A CA 1
ATOM 686 C C . PHE A 1 91 ? 4.514 -0.726 -2.801 1.00 94.94 91 PHE A C 1
ATOM 688 O O . PHE A 1 91 ? 4.659 -1.289 -3.889 1.00 94.94 91 PHE A O 1
ATOM 695 N N . ASP A 1 92 ? 4.001 0.501 -2.692 1.00 93.88 92 ASP A N 1
ATOM 696 C CA . ASP A 1 92 ? 3.606 1.314 -3.847 1.00 93.88 92 ASP A CA 1
ATOM 697 C C . ASP A 1 92 ? 4.825 1.619 -4.736 1.00 93.88 92 ASP A C 1
ATOM 699 O O . ASP A 1 92 ? 4.790 1.408 -5.954 1.00 93.88 92 ASP A O 1
ATOM 703 N N . ALA A 1 93 ? 5.939 2.042 -4.127 1.00 92.50 93 ALA A N 1
ATOM 704 C CA . ALA A 1 93 ? 7.184 2.321 -4.838 1.00 92.50 93 ALA A CA 1
ATOM 705 C C . ALA A 1 93 ? 7.789 1.059 -5.482 1.00 92.50 93 ALA A C 1
ATOM 707 O O . ALA A 1 93 ? 8.177 1.085 -6.652 1.00 92.50 93 ALA A O 1
ATOM 708 N N . GLU A 1 94 ? 7.834 -0.060 -4.754 1.00 91.88 94 GLU A N 1
ATOM 709 C CA . GLU A 1 94 ? 8.365 -1.335 -5.246 1.00 91.88 94 GLU A CA 1
ATOM 710 C C . GLU A 1 94 ? 7.503 -1.900 -6.381 1.00 91.88 94 GLU A C 1
ATOM 712 O O . GLU A 1 94 ? 8.032 -2.337 -7.402 1.00 91.88 94 GLU A O 1
ATOM 717 N N . THR A 1 95 ? 6.176 -1.829 -6.262 1.00 92.06 95 THR A N 1
ATOM 718 C CA . THR A 1 95 ? 5.260 -2.267 -7.326 1.00 92.06 95 THR A CA 1
ATOM 719 C C . THR A 1 95 ? 5.467 -1.438 -8.594 1.00 92.06 95 THR A C 1
ATOM 721 O O . THR A 1 95 ? 5.570 -1.995 -9.689 1.00 92.06 95 THR A O 1
ATOM 724 N N . ALA A 1 96 ? 5.597 -0.114 -8.459 1.00 90.81 96 ALA A N 1
ATOM 725 C CA . ALA A 1 96 ? 5.855 0.779 -9.586 1.00 90.81 96 ALA A CA 1
ATOM 726 C C . ALA A 1 96 ? 7.231 0.540 -10.231 1.00 90.81 96 ALA A C 1
ATOM 728 O O . ALA A 1 96 ? 7.346 0.585 -11.458 1.00 90.81 96 ALA A O 1
ATOM 729 N N . ARG A 1 97 ? 8.268 0.265 -9.427 1.00 87.69 97 ARG A N 1
ATOM 730 C CA . ARG A 1 97 ? 9.601 -0.133 -9.906 1.00 87.69 97 ARG A CA 1
ATOM 731 C C . ARG A 1 97 ? 9.516 -1.426 -10.713 1.00 87.69 97 ARG A C 1
ATOM 733 O O . ARG A 1 97 ? 9.979 -1.462 -11.850 1.00 87.69 97 ARG A O 1
ATOM 740 N N . ARG A 1 98 ? 8.883 -2.462 -10.160 1.00 89.12 98 ARG A N 1
ATOM 741 C CA . ARG A 1 98 ? 8.772 -3.786 -10.793 1.00 89.12 98 ARG A CA 1
ATOM 742 C C . ARG A 1 98 ? 7.963 -3.766 -12.079 1.00 89.12 98 ARG A C 1
ATOM 744 O O . ARG A 1 98 ? 8.323 -4.466 -13.012 1.00 89.12 98 ARG A O 1
ATOM 751 N N . ALA A 1 99 ? 6.941 -2.917 -12.180 1.00 88.25 99 ALA A N 1
ATOM 752 C CA . ALA A 1 99 ? 6.178 -2.751 -13.417 1.00 88.25 99 ALA A CA 1
ATOM 753 C C . ALA A 1 99 ? 7.031 -2.278 -14.613 1.00 88.25 99 ALA A C 1
ATOM 755 O O . ALA A 1 99 ? 6.612 -2.425 -15.759 1.00 88.25 99 ALA A O 1
ATOM 756 N N . ARG A 1 100 ? 8.214 -1.698 -14.363 1.00 86.94 100 ARG A N 1
ATOM 757 C CA . ARG A 1 100 ? 9.133 -1.196 -15.397 1.00 86.94 100 ARG A CA 1
ATOM 758 C C . ARG A 1 100 ? 10.249 -2.181 -15.753 1.00 86.94 100 ARG A C 1
ATOM 760 O O . ARG A 1 100 ? 10.977 -1.922 -16.706 1.00 86.94 100 ARG A O 1
ATOM 767 N N . VAL A 1 101 ? 10.408 -3.272 -15.003 1.00 82.31 101 VAL A N 1
ATOM 768 C CA . VAL A 1 101 ? 11.510 -4.231 -15.167 1.00 82.31 101 VAL A CA 1
ATOM 769 C C . VAL A 1 101 ? 10.947 -5.561 -15.665 1.00 82.31 101 VAL A C 1
ATOM 771 O O . VAL A 1 101 ? 10.002 -6.088 -15.089 1.00 82.31 101 VAL A O 1
ATOM 774 N N . ALA A 1 102 ? 11.523 -6.105 -16.743 1.00 71.25 102 ALA A N 1
ATOM 775 C CA . ALA A 1 102 ? 11.032 -7.332 -17.379 1.00 71.25 102 ALA A CA 1
ATOM 776 C C . ALA A 1 102 ? 11.169 -8.574 -16.480 1.00 71.25 102 ALA A C 1
ATOM 778 O O . ALA A 1 102 ? 10.305 -9.447 -16.501 1.00 71.25 102 ALA A O 1
ATOM 779 N N . GLU A 1 103 ? 12.222 -8.633 -15.663 1.00 76.62 103 GLU A N 1
ATOM 780 C CA . GLU A 1 103 ? 12.451 -9.708 -14.704 1.00 76.62 103 GLU A CA 1
ATOM 781 C C . GLU A 1 103 ? 12.926 -9.112 -13.379 1.00 76.62 103 GLU A C 1
ATOM 783 O O . GLU A 1 103 ? 14.016 -8.553 -13.275 1.00 76.62 103 GLU A O 1
ATOM 788 N N . ALA A 1 104 ? 12.058 -9.162 -12.369 1.00 78.12 104 ALA A N 1
ATOM 789 C CA . ALA A 1 104 ? 12.341 -8.575 -11.072 1.00 78.12 104 ALA A CA 1
ATOM 790 C C . ALA A 1 104 ? 12.877 -9.647 -10.106 1.00 78.12 104 ALA A C 1
ATOM 792 O O . ALA A 1 104 ? 12.159 -10.612 -9.804 1.00 78.12 104 ALA A O 1
ATOM 793 N N . PRO A 1 105 ? 14.093 -9.485 -9.555 1.00 80.69 105 PRO A N 1
ATOM 794 C CA . PRO A 1 105 ? 14.646 -10.449 -8.616 1.00 80.69 105 PRO A CA 1
ATOM 795 C C . PRO A 1 105 ? 13.755 -10.587 -7.372 1.00 80.69 105 PRO A C 1
ATOM 797 O O . PRO A 1 105 ? 13.044 -9.660 -6.955 1.00 80.69 105 PRO A O 1
ATOM 800 N N . HIS A 1 106 ? 13.775 -11.786 -6.786 1.00 83.69 106 HIS A N 1
ATOM 801 C CA . HIS A 1 106 ? 13.025 -12.150 -5.578 1.00 83.69 106 HIS A CA 1
ATOM 802 C C . HIS A 1 106 ? 11.503 -11.937 -5.663 1.00 83.69 106 HIS A C 1
ATOM 804 O O . HIS A 1 106 ? 10.858 -11.665 -4.649 1.00 83.69 106 HIS A O 1
ATOM 810 N N . GLN A 1 107 ? 10.900 -12.109 -6.846 1.00 87.00 107 GLN A N 1
ATOM 811 C CA . GLN A 1 107 ? 9.453 -11.951 -7.038 1.00 87.00 107 GLN A CA 1
ATOM 812 C C . GLN A 1 107 ? 8.617 -12.780 -6.048 1.00 87.00 107 GLN A C 1
ATOM 814 O O . GLN A 1 107 ? 7.611 -12.296 -5.535 1.00 87.00 107 GLN A O 1
ATOM 819 N N . HIS A 1 108 ? 9.047 -14.004 -5.725 1.00 88.62 108 HIS A N 1
ATOM 820 C CA . HIS A 1 108 ? 8.366 -14.844 -4.735 1.00 88.62 108 HIS A CA 1
ATOM 821 C C . HIS A 1 108 ? 8.391 -14.230 -3.325 1.00 88.62 108 HIS A C 1
ATOM 823 O O . HIS A 1 108 ? 7.373 -14.226 -2.631 1.00 88.62 108 HIS A O 1
ATOM 829 N N . ALA A 1 109 ? 9.538 -13.689 -2.900 1.00 89.00 109 ALA A N 1
ATOM 830 C CA . ALA A 1 109 ? 9.669 -13.043 -1.596 1.00 89.00 109 ALA A CA 1
ATOM 831 C C . ALA A 1 109 ? 8.820 -11.766 -1.534 1.00 89.00 109 ALA A C 1
ATOM 833 O O . ALA A 1 109 ? 8.052 -11.593 -0.590 1.00 89.00 109 ALA A O 1
ATOM 834 N N . PHE A 1 110 ? 8.866 -10.939 -2.584 1.00 91.56 110 PHE A N 1
ATOM 835 C CA . PHE A 1 110 ? 8.007 -9.762 -2.711 1.00 91.56 110 PHE A CA 1
ATOM 836 C C . PHE A 1 110 ? 6.516 -10.125 -2.639 1.00 91.56 110 PHE A C 1
ATOM 838 O O . PHE A 1 110 ? 5.790 -9.569 -1.817 1.00 91.56 110 PHE A O 1
ATOM 845 N N . ASN A 1 111 ? 6.064 -11.105 -3.431 1.00 92.00 111 ASN A N 1
ATOM 846 C CA . ASN A 1 111 ? 4.671 -11.560 -3.424 1.00 92.00 111 ASN A CA 1
ATOM 847 C C . ASN A 1 111 ? 4.249 -12.068 -2.036 1.00 92.00 111 ASN A C 1
ATOM 849 O O . ASN A 1 111 ? 3.143 -11.782 -1.584 1.00 92.00 111 ASN A O 1
ATOM 853 N N . SER A 1 112 ? 5.137 -12.786 -1.343 1.00 93.12 112 SER A N 1
ATOM 854 C CA . SER A 1 112 ? 4.883 -13.270 0.017 1.00 93.12 112 SER A CA 1
ATOM 855 C C . SER A 1 112 ? 4.700 -12.106 0.992 1.00 93.12 112 SER A C 1
ATOM 857 O O . SER A 1 112 ? 3.715 -12.069 1.726 1.00 93.12 112 SER A O 1
ATOM 859 N N . MET A 1 113 ? 5.600 -11.117 0.971 1.00 94.31 113 MET A N 1
ATOM 860 C CA . MET A 1 113 ? 5.486 -9.920 1.813 1.00 94.31 113 MET A CA 1
ATOM 861 C C . MET A 1 113 ? 4.220 -9.110 1.500 1.00 94.31 113 MET A C 1
ATOM 863 O O . MET A 1 113 ? 3.552 -8.641 2.421 1.00 94.31 113 MET A O 1
ATOM 867 N N . LEU A 1 114 ? 3.840 -8.999 0.223 1.00 94.31 114 LEU A N 1
ATOM 868 C CA . LEU A 1 114 ? 2.619 -8.309 -0.196 1.00 94.31 114 LEU A CA 1
ATOM 869 C C . LEU A 1 114 ? 1.354 -8.986 0.356 1.00 94.31 114 LEU A C 1
ATOM 871 O O . LEU A 1 114 ? 0.407 -8.303 0.751 1.00 94.31 114 LEU A O 1
ATOM 875 N N . LEU A 1 115 ? 1.331 -10.321 0.427 1.00 95.25 115 LEU A N 1
ATOM 876 C CA . LEU A 1 115 ? 0.230 -11.057 1.058 1.00 95.25 115 LEU A CA 1
ATOM 877 C C . LEU A 1 115 ? 0.138 -10.764 2.562 1.00 95.25 115 LEU A C 1
ATOM 879 O O . LEU A 1 115 ? -0.962 -10.544 3.072 1.00 95.25 115 LEU A O 1
ATOM 883 N N . TRP A 1 116 ? 1.274 -10.698 3.264 1.00 93.94 116 TRP A N 1
ATOM 884 C CA . TRP A 1 116 ? 1.308 -10.306 4.679 1.00 93.94 116 TRP A CA 1
ATOM 885 C C . TRP A 1 116 ? 0.805 -8.879 4.897 1.00 93.94 116 TRP A C 1
ATOM 887 O O . TRP A 1 116 ? 0.029 -8.640 5.822 1.00 93.94 116 TRP A O 1
ATOM 897 N N . TYR A 1 117 ? 1.186 -7.951 4.021 1.00 95.56 117 TYR A N 1
ATOM 898 C CA . TYR A 1 117 ? 0.710 -6.571 4.054 1.00 95.56 117 TYR A CA 1
ATOM 899 C C . TYR A 1 117 ? -0.810 -6.468 3.896 1.00 95.56 117 TYR A C 1
ATOM 901 O O . TYR A 1 117 ? -1.475 -5.891 4.755 1.00 95.56 117 TYR A O 1
ATOM 909 N N . ARG A 1 118 ? -1.383 -7.128 2.885 1.00 94.31 118 ARG A N 1
ATOM 910 C CA . ARG A 1 118 ? -2.844 -7.158 2.681 1.00 94.31 118 ARG A CA 1
ATOM 911 C C . ARG A 1 118 ? -3.588 -7.824 3.838 1.00 94.31 118 ARG A C 1
ATOM 913 O O . ARG A 1 118 ? -4.689 -7.411 4.193 1.00 94.31 118 ARG A O 1
ATOM 920 N N . SER A 1 119 ? -2.989 -8.842 4.455 1.00 94.94 119 SER A N 1
ATOM 921 C CA . SER A 1 119 ? -3.536 -9.466 5.665 1.00 94.94 119 SER A CA 1
ATOM 922 C C . SER A 1 119 ? -3.600 -8.475 6.838 1.00 94.94 119 SER A C 1
ATOM 924 O O . SER A 1 119 ? -4.620 -8.400 7.526 1.00 94.94 119 SER A O 1
ATOM 926 N N . ALA A 1 120 ? -2.557 -7.659 7.032 1.00 93.44 120 ALA A N 1
ATOM 927 C CA . ALA A 1 120 ? -2.531 -6.613 8.057 1.00 93.44 120 ALA A CA 1
ATOM 928 C C . ALA A 1 120 ? -3.572 -5.508 7.791 1.00 93.44 120 ALA A C 1
ATOM 930 O O . ALA A 1 120 ? -4.275 -5.089 8.714 1.00 93.44 120 ALA A O 1
ATOM 931 N N . GLU A 1 121 ? -3.756 -5.095 6.534 1.00 91.62 121 GLU A N 1
ATOM 932 C CA . GLU A 1 121 ? -4.853 -4.195 6.145 1.00 91.62 121 GLU A CA 1
ATOM 933 C C . GLU A 1 121 ? -6.228 -4.813 6.451 1.00 91.62 121 GLU A C 1
ATOM 935 O O . GLU A 1 121 ? -7.103 -4.150 7.011 1.00 91.62 121 GLU A O 1
ATOM 940 N N . GLY A 1 122 ? -6.402 -6.111 6.181 1.00 90.12 122 GLY A N 1
ATOM 941 C CA . GLY A 1 122 ? -7.613 -6.853 6.535 1.00 90.12 122 GLY A CA 1
ATOM 942 C C . GLY A 1 122 ? -7.870 -6.914 8.047 1.00 90.12 122 GLY A C 1
ATOM 943 O O . GLY A 1 122 ? -9.016 -6.808 8.486 1.00 90.12 122 GLY A O 1
ATOM 944 N N . GLN A 1 123 ? -6.821 -7.026 8.871 1.00 90.75 123 GLN A N 1
ATOM 945 C CA . GLN A 1 123 ? -6.938 -6.931 10.333 1.00 90.75 123 GLN A CA 1
ATOM 946 C C . GLN A 1 123 ? -7.428 -5.540 10.765 1.00 90.75 123 GLN A C 1
ATOM 948 O O . GLN A 1 123 ? -8.290 -5.450 11.641 1.00 90.75 123 GLN A O 1
ATOM 953 N N . CYS A 1 124 ? -6.943 -4.471 10.126 1.00 88.44 124 CYS A N 1
ATOM 954 C CA . CYS A 1 124 ? -7.433 -3.111 10.358 1.00 88.44 124 CYS A CA 1
ATOM 955 C C . CYS A 1 124 ? -8.900 -2.939 9.964 1.00 88.44 124 CYS A C 1
ATOM 957 O O . CYS A 1 124 ? -9.684 -2.431 10.766 1.00 88.44 124 CYS A O 1
ATOM 959 N N . ALA A 1 125 ? -9.288 -3.413 8.778 1.00 84.88 125 ALA A N 1
ATOM 960 C CA . ALA A 1 125 ? -10.672 -3.364 8.308 1.00 84.88 125 ALA A CA 1
ATOM 961 C C . ALA A 1 125 ? -11.627 -4.153 9.224 1.00 84.88 125 ALA A C 1
ATOM 963 O O . ALA A 1 125 ? -12.769 -3.752 9.429 1.00 84.88 125 ALA A O 1
ATOM 964 N N . ALA A 1 126 ? -11.144 -5.236 9.839 1.00 86.25 126 ALA A N 1
ATOM 965 C CA . ALA A 1 126 ? -11.890 -6.034 10.809 1.00 86.25 126 ALA A CA 1
ATOM 966 C C . ALA A 1 126 ? -11.897 -5.454 12.242 1.00 86.25 126 ALA A C 1
ATOM 968 O O . ALA A 1 126 ? -12.384 -6.110 13.162 1.00 86.25 126 ALA A O 1
ATOM 969 N N . GLY A 1 127 ? -11.313 -4.271 12.471 1.00 84.62 127 GLY A N 1
ATOM 970 C CA . GLY A 1 127 ? -11.228 -3.640 13.793 1.00 84.62 127 GLY A CA 1
ATOM 971 C C . GLY A 1 127 ? -10.195 -4.264 14.743 1.00 84.62 127 GLY A C 1
ATOM 972 O O . GLY A 1 127 ? -10.089 -3.840 15.895 1.00 84.62 127 GLY A O 1
ATOM 973 N N . ARG A 1 128 ? -9.384 -5.229 14.283 1.00 86.75 128 ARG A N 1
ATOM 974 C CA . ARG A 1 128 ? -8.304 -5.869 15.059 1.00 86.75 128 ARG A CA 1
ATOM 975 C C . ARG A 1 128 ? -7.033 -5.016 15.048 1.00 86.75 128 ARG A C 1
ATOM 977 O O . ARG A 1 128 ? -5.962 -5.450 14.624 1.00 86.75 128 ARG A O 1
ATOM 984 N N . THR A 1 129 ? -7.139 -3.782 15.529 1.00 88.94 129 THR A N 1
ATOM 985 C CA . THR A 1 129 ? -6.099 -2.755 15.351 1.00 88.94 129 THR A CA 1
ATOM 986 C C . THR A 1 129 ? -4.777 -3.082 16.045 1.00 88.94 129 THR A C 1
ATOM 988 O O . THR A 1 129 ? -3.718 -2.900 15.456 1.00 88.94 129 THR A O 1
ATOM 991 N N . GLN A 1 130 ? -4.795 -3.641 17.258 1.00 89.81 130 GLN A N 1
ATOM 992 C CA . GLN A 1 130 ? -3.563 -4.014 17.967 1.00 89.81 130 GLN A CA 1
ATOM 993 C C . GLN A 1 130 ? -2.816 -5.181 17.299 1.00 89.81 130 GLN A C 1
ATOM 995 O O . GLN A 1 130 ? -1.592 -5.293 17.413 1.00 89.81 130 GLN A O 1
ATOM 1000 N N . GLU A 1 131 ? -3.543 -6.085 16.646 1.00 92.12 131 GLU A N 1
ATOM 1001 C CA . GLU A 1 131 ? -2.950 -7.163 15.854 1.00 92.12 131 GLU A CA 1
ATOM 1002 C C . GLU A 1 131 ? -2.342 -6.589 14.573 1.00 92.12 131 GLU A C 1
ATOM 1004 O O . GLU A 1 131 ? -1.164 -6.812 14.310 1.00 92.12 131 GLU A O 1
ATOM 1009 N N . ALA A 1 132 ? -3.089 -5.733 13.871 1.00 92.94 132 ALA A N 1
ATOM 1010 C CA . ALA A 1 132 ? -2.622 -5.074 12.659 1.00 92.94 132 ALA A CA 1
ATOM 1011 C C . ALA A 1 132 ? -1.358 -4.234 12.878 1.00 92.94 132 ALA A C 1
ATOM 1013 O O . ALA A 1 132 ? -0.402 -4.354 12.119 1.00 92.94 132 ALA A O 1
ATOM 1014 N N . VAL A 1 133 ? -1.290 -3.450 13.961 1.00 92.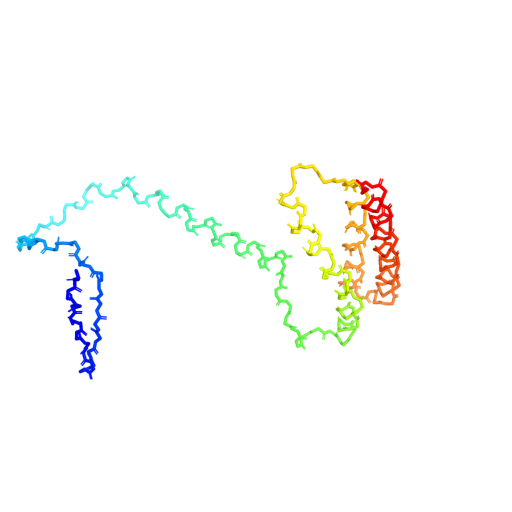88 133 VAL A N 1
ATOM 1015 C CA . VAL A 1 133 ? -0.088 -2.671 14.317 1.00 92.88 133 VAL A CA 1
ATOM 1016 C C . VAL A 1 133 ? 1.124 -3.582 14.540 1.00 92.88 133 VAL A C 1
ATOM 1018 O O . VAL A 1 133 ? 2.238 -3.243 14.141 1.00 92.88 133 VAL A O 1
ATOM 1021 N N . ARG A 1 134 ? 0.937 -4.749 15.171 1.00 94.75 134 ARG A N 1
ATOM 1022 C CA . ARG A 1 134 ? 2.021 -5.730 15.347 1.00 94.75 134 ARG A CA 1
ATOM 1023 C C . ARG A 1 134 ? 2.451 -6.330 14.010 1.00 94.75 134 ARG A C 1
ATOM 1025 O O . ARG A 1 134 ? 3.653 -6.462 13.781 1.00 94.75 134 ARG A O 1
ATOM 1032 N N . SER A 1 135 ? 1.494 -6.638 13.139 1.00 95.38 135 SER A N 1
ATOM 1033 C CA . SER A 1 135 ? 1.753 -7.129 11.785 1.00 95.38 135 SER A CA 1
ATOM 1034 C C . SER A 1 135 ? 2.524 -6.102 10.955 1.00 95.38 135 SER A C 1
ATOM 1036 O O . SER A 1 135 ? 3.552 -6.449 10.382 1.00 95.38 135 SER A O 1
ATOM 1038 N N . PHE A 1 136 ? 2.126 -4.825 10.965 1.00 95.38 136 PHE A N 1
ATOM 1039 C CA . PHE A 1 136 ? 2.844 -3.763 10.253 1.00 95.38 136 PHE A CA 1
ATOM 1040 C C . PHE A 1 136 ? 4.280 -3.591 10.751 1.00 95.38 136 PHE A C 1
ATOM 1042 O O . PHE A 1 136 ? 5.199 -3.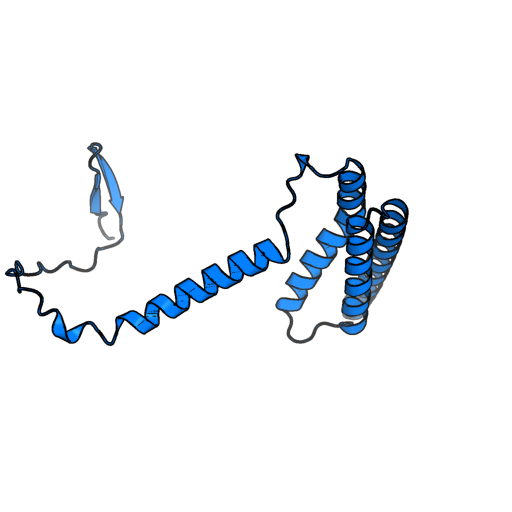590 9.939 1.00 95.38 136 PHE A O 1
ATOM 1049 N N . LYS A 1 137 ? 4.519 -3.599 12.068 1.00 94.50 137 LYS A N 1
ATOM 1050 C CA . LYS A 1 137 ? 5.890 -3.577 12.619 1.00 94.50 137 LYS A CA 1
ATOM 1051 C C . LYS A 1 137 ? 6.728 -4.801 12.237 1.00 94.50 137 LYS A C 1
ATOM 1053 O O . LYS A 1 137 ? 7.957 -4.742 12.220 1.00 94.50 137 LYS A O 1
ATOM 1058 N N . ALA A 1 138 ? 6.103 -5.957 12.017 1.00 95.12 138 ALA A N 1
ATOM 1059 C CA . ALA A 1 138 ? 6.808 -7.126 11.499 1.00 95.12 138 ALA A CA 1
ATOM 1060 C C . ALA A 1 138 ? 7.153 -6.948 10.015 1.00 95.12 138 ALA A C 1
ATOM 1062 O O . ALA A 1 138 ? 8.268 -7.265 9.613 1.00 95.12 138 ALA A O 1
ATOM 1063 N N . ILE A 1 139 ? 6.233 -6.381 9.233 1.00 95.75 139 ILE A N 1
ATOM 1064 C CA . ILE A 1 139 ? 6.437 -6.067 7.817 1.00 95.75 139 ILE A CA 1
ATOM 1065 C C . ILE A 1 139 ? 7.542 -5.029 7.626 1.00 95.75 139 ILE A C 1
ATOM 1067 O O . ILE A 1 139 ? 8.404 -5.242 6.787 1.00 95.75 139 ILE A O 1
ATOM 1071 N N . GLU A 1 140 ? 7.599 -3.976 8.441 1.00 94.56 140 GLU A N 1
ATOM 1072 C CA . GLU A 1 140 ? 8.690 -2.990 8.404 1.00 94.56 140 GLU A CA 1
ATOM 1073 C C . GLU A 1 140 ? 10.067 -3.639 8.608 1.00 94.56 140 GLU A C 1
ATOM 1075 O O . GLU A 1 140 ? 11.024 -3.305 7.915 1.00 94.56 140 GLU A O 1
ATOM 1080 N N . ARG A 1 141 ? 10.169 -4.628 9.506 1.00 93.50 141 ARG A N 1
ATOM 1081 C CA . ARG A 1 141 ? 11.412 -5.394 9.697 1.00 93.50 141 ARG A CA 1
ATOM 1082 C C . ARG A 1 141 ? 11.739 -6.291 8.505 1.00 93.50 141 ARG A C 1
ATOM 1084 O O . ARG A 1 141 ? 12.909 -6.429 8.164 1.00 93.50 141 ARG A O 1
ATOM 1091 N N . MET A 1 142 ? 10.729 -6.893 7.874 1.00 92.69 142 MET A N 1
ATOM 1092 C CA . MET A 1 142 ? 10.927 -7.672 6.646 1.00 92.69 142 MET A CA 1
ATOM 1093 C C . MET A 1 142 ? 11.396 -6.783 5.492 1.00 92.69 142 MET A C 1
ATOM 1095 O O . MET A 1 142 ? 12.308 -7.175 4.776 1.00 92.69 142 MET A O 1
ATOM 1099 N N . ILE A 1 143 ? 10.825 -5.582 5.360 1.00 94.19 143 ILE A N 1
ATOM 1100 C CA . ILE A 1 143 ? 11.237 -4.571 4.382 1.00 94.19 143 ILE A CA 1
ATOM 1101 C C . ILE A 1 143 ? 12.699 -4.179 4.607 1.00 94.19 143 ILE A C 1
ATOM 1103 O O . ILE A 1 143 ? 13.492 -4.267 3.678 1.00 94.19 143 ILE A O 1
ATOM 1107 N N . ALA A 1 144 ? 13.079 -3.839 5.842 1.00 91.38 144 ALA A N 1
ATOM 1108 C CA . ALA A 1 144 ? 14.461 -3.480 6.160 1.00 91.38 144 ALA A CA 1
ATOM 1109 C C . ALA A 1 144 ? 15.453 -4.604 5.802 1.00 91.38 144 ALA A C 1
ATOM 1111 O O . ALA A 1 144 ? 16.498 -4.341 5.218 1.00 91.38 144 ALA A O 1
ATOM 1112 N N . GLY A 1 145 ? 15.108 -5.864 6.094 1.00 88.62 145 GLY A N 1
ATOM 1113 C CA . GLY A 1 145 ? 15.933 -7.010 5.695 1.00 88.62 145 GLY A CA 1
ATOM 1114 C C . GLY A 1 145 ? 15.964 -7.248 4.181 1.00 88.62 145 GLY A C 1
ATOM 1115 O O . GLY A 1 145 ? 16.975 -7.695 3.648 1.00 88.62 145 GLY A O 1
ATOM 1116 N N . PHE A 1 146 ? 14.873 -6.946 3.477 1.00 87.81 146 PHE A N 1
ATOM 1117 C CA . PHE A 1 146 ? 14.808 -7.052 2.021 1.00 87.81 146 PHE A CA 1
ATOM 1118 C C . PHE A 1 146 ? 15.678 -5.995 1.334 1.00 87.81 146 PHE A C 1
ATOM 1120 O O . PHE A 1 146 ? 16.366 -6.319 0.368 1.00 87.81 146 PHE A O 1
ATOM 1127 N N . ASP A 1 147 ? 15.665 -4.759 1.836 1.00 86.88 147 ASP A N 1
ATOM 1128 C CA . ASP A 1 147 ? 16.494 -3.674 1.312 1.00 86.88 147 ASP A CA 1
ATOM 1129 C C . ASP A 1 147 ? 17.982 -3.867 1.634 1.00 86.88 147 ASP A C 1
ATOM 1131 O O . ASP A 1 147 ? 18.799 -3.683 0.738 1.00 86.88 147 ASP A O 1
ATOM 1135 N N . ALA A 1 148 ? 18.335 -4.340 2.835 1.00 83.19 148 ALA A N 1
ATOM 1136 C CA . ALA A 1 148 ? 19.727 -4.653 3.180 1.00 83.19 148 ALA A CA 1
ATOM 1137 C C . ALA A 1 148 ? 20.324 -5.731 2.253 1.00 83.19 148 ALA A C 1
ATOM 1139 O O . ALA A 1 148 ? 21.372 -5.528 1.652 1.00 83.19 148 ALA A O 1
ATOM 1140 N N . ASN A 1 149 ? 19.595 -6.832 2.023 1.00 79.12 149 ASN A N 1
ATOM 1141 C CA . ASN A 1 149 ? 20.023 -7.880 1.082 1.00 79.12 149 ASN A CA 1
ATOM 1142 C C . ASN A 1 149 ? 20.169 -7.383 -0.368 1.00 79.12 149 ASN A C 1
ATOM 1144 O O . ASN A 1 149 ? 20.809 -8.043 -1.187 1.00 79.12 149 ASN A O 1
ATOM 1148 N N . ARG A 1 150 ? 19.495 -6.284 -0.723 1.00 78.62 150 ARG A N 1
ATOM 1149 C CA . ARG A 1 150 ? 19.607 -5.664 -2.042 1.00 78.62 150 ARG A CA 1
ATOM 1150 C C . ARG A 1 150 ? 20.868 -4.803 -2.119 1.00 78.62 150 ARG A C 1
ATOM 1152 O O . ARG A 1 150 ? 21.596 -4.947 -3.090 1.00 78.62 150 ARG A O 1
ATOM 1159 N N . GLU A 1 151 ? 21.123 -3.972 -1.110 1.00 74.06 151 GLU A N 1
ATOM 1160 C CA . GLU A 1 151 ? 22.329 -3.132 -1.016 1.00 74.06 151 GLU A CA 1
ATOM 1161 C C . GLU A 1 151 ? 23.609 -3.978 -1.028 1.00 74.06 151 GLU A C 1
ATOM 1163 O O . GLU A 1 151 ? 24.478 -3.731 -1.858 1.00 74.06 151 GLU A O 1
ATOM 1168 N N . ASP A 1 152 ? 23.663 -5.055 -0.238 1.00 72.62 152 ASP A N 1
ATOM 1169 C CA . ASP A 1 152 ? 24.814 -5.973 -0.202 1.00 72.62 152 ASP A CA 1
ATOM 1170 C C . ASP A 1 152 ? 25.132 -6.600 -1.575 1.00 72.62 152 ASP A C 1
ATOM 1172 O O . ASP A 1 152 ? 26.281 -6.932 -1.870 1.00 72.62 152 ASP A O 1
ATOM 1176 N N . ARG A 1 153 ? 24.116 -6.806 -2.427 1.00 68.88 153 ARG A N 1
ATOM 1177 C CA . ARG A 1 153 ? 24.314 -7.339 -3.784 1.00 68.88 153 ARG A CA 1
ATOM 1178 C C . ARG A 1 153 ? 24.753 -6.253 -4.754 1.00 68.88 153 ARG A C 1
ATOM 1180 O O . ARG A 1 153 ? 25.637 -6.512 -5.560 1.00 68.88 153 ARG A O 1
ATOM 1187 N N . ASP A 1 154 ? 24.128 -5.082 -4.686 1.00 68.00 154 ASP A N 1
ATOM 1188 C CA . ASP A 1 154 ? 24.476 -3.959 -5.554 1.00 68.00 154 ASP A CA 1
ATOM 1189 C C . ASP A 1 154 ? 25.962 -3.564 -5.333 1.00 68.00 154 ASP A C 1
ATOM 1191 O O . ASP A 1 154 ? 26.653 -3.266 -6.302 1.00 68.00 154 ASP A O 1
ATOM 1195 N N . GLU A 1 155 ? 26.490 -3.683 -4.103 1.00 62.47 155 GLU A N 1
ATOM 1196 C CA . GLU A 1 155 ? 27.925 -3.514 -3.783 1.00 62.47 155 GLU A CA 1
ATOM 1197 C C . GLU A 1 155 ? 28.826 -4.673 -4.252 1.00 62.47 155 GLU A C 1
ATOM 1199 O O . GLU A 1 155 ? 30.013 -4.475 -4.497 1.00 62.47 155 GLU A O 1
ATOM 1204 N N . ALA A 1 156 ? 28.300 -5.896 -4.359 1.00 63.38 156 ALA A N 1
ATOM 1205 C CA . ALA A 1 156 ? 29.061 -7.066 -4.810 1.00 63.38 156 ALA A CA 1
ATOM 1206 C C . ALA A 1 156 ? 29.158 -7.185 -6.345 1.00 63.38 156 ALA A C 1
ATOM 1208 O O . ALA A 1 156 ? 29.928 -8.008 -6.847 1.00 63.38 156 ALA A O 1
ATOM 1209 N N . GLU A 1 157 ? 28.349 -6.417 -7.080 1.00 55.94 157 GLU A N 1
ATOM 1210 C CA . GLU A 1 157 ? 28.310 -6.377 -8.547 1.00 55.94 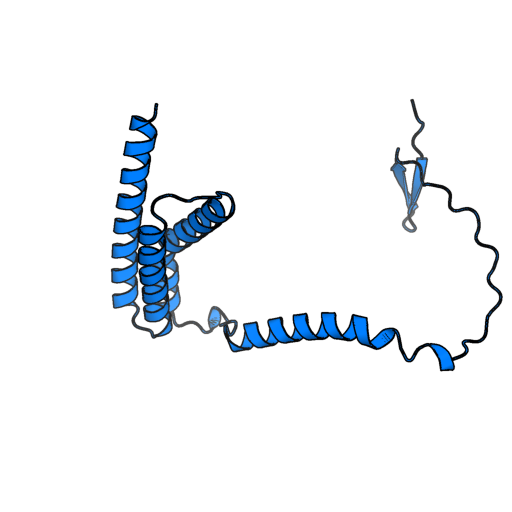157 GLU A CA 1
ATOM 1211 C C . GLU A 1 157 ? 29.095 -5.183 -9.150 1.00 55.94 157 GLU A C 1
ATOM 1213 O O . GLU A 1 157 ? 29.219 -5.117 -10.378 1.00 55.94 157 GLU A O 1
ATOM 1218 N N . GLU A 1 158 ? 29.657 -4.287 -8.320 1.00 50.50 158 GLU A N 1
ATOM 1219 C CA . GLU A 1 158 ? 30.634 -3.231 -8.688 1.00 50.50 158 GLU A CA 1
ATOM 1220 C C . GLU A 1 158 ? 32.099 -3.706 -8.606 1.00 50.50 158 GLU A C 1
ATOM 1222 O O . GLU A 1 158 ? 32.892 -3.292 -9.489 1.00 50.50 158 GLU A O 1
#